Protein AF-A0A1J4WIP0-F1 (afdb_monomer_lite)

Structure (mmCIF, N/CA/C/O backbone):
data_AF-A0A1J4WIP0-F1
#
_entry.id   AF-A0A1J4WIP0-F1
#
loop_
_atom_site.group_PDB
_atom_site.id
_atom_site.type_symbol
_atom_site.label_atom_id
_atom_site.label_alt_id
_atom_site.label_comp_id
_atom_site.label_asym_id
_atom_site.label_entity_id
_atom_site.label_seq_id
_atom_site.pdbx_PDB_ins_code
_atom_site.Cartn_x
_atom_site.Cartn_y
_atom_site.Cartn_z
_atom_site.occupancy
_atom_site.B_iso_or_equiv
_atom_site.auth_seq_id
_atom_site.auth_comp_id
_atom_site.auth_asym_id
_atom_site.auth_atom_id
_atom_site.pdbx_PDB_model_num
ATOM 1 N N . MET A 1 1 ? -16.207 -2.364 11.731 1.00 58.69 1 MET A N 1
ATOM 2 C CA . MET A 1 1 ? -15.281 -1.411 11.075 1.00 58.69 1 MET A CA 1
ATOM 3 C C . MET A 1 1 ? -16.029 -0.727 9.943 1.00 58.69 1 MET A C 1
ATOM 5 O O . MET A 1 1 ? -16.716 -1.434 9.214 1.00 58.69 1 MET A O 1
ATOM 9 N N . LYS A 1 2 ? -15.951 0.603 9.829 1.00 64.94 2 LYS A N 1
ATOM 10 C CA . LYS A 1 2 ? -16.582 1.346 8.731 1.00 64.94 2 LYS A CA 1
ATOM 11 C C . LYS A 1 2 ? -15.563 1.467 7.596 1.00 64.94 2 LYS A C 1
ATOM 13 O O . LYS A 1 2 ? -14.465 1.967 7.829 1.00 64.94 2 LYS A O 1
ATOM 18 N N . LEU A 1 3 ? -15.887 0.913 6.430 1.00 81.19 3 LEU A N 1
ATOM 19 C CA . LEU A 1 3 ? -15.119 1.155 5.212 1.00 81.19 3 LEU A CA 1
ATOM 20 C C . LEU A 1 3 ? -15.202 2.647 4.890 1.00 81.19 3 LEU A C 1
ATOM 22 O O . LEU A 1 3 ? -16.245 3.263 5.122 1.00 81.19 3 LEU A O 1
ATOM 26 N N . ARG A 1 4 ? -14.107 3.227 4.405 1.00 87.44 4 ARG A N 1
ATOM 27 C CA . ARG A 1 4 ? -14.119 4.618 3.957 1.00 87.44 4 ARG A CA 1
ATOM 28 C C . ARG A 1 4 ? -14.642 4.697 2.528 1.00 87.44 4 ARG A C 1
ATOM 30 O O . ARG A 1 4 ? -14.365 3.798 1.730 1.00 87.44 4 ARG A O 1
ATOM 37 N N . ASP A 1 5 ? -15.368 5.766 2.223 1.00 91.50 5 ASP A N 1
ATOM 38 C CA . ASP A 1 5 ? -15.831 6.030 0.865 1.00 91.50 5 ASP A CA 1
ATOM 39 C C . ASP A 1 5 ? -14.634 6.157 -0.090 1.00 91.50 5 ASP A C 1
ATOM 41 O O . ASP A 1 5 ? -13.620 6.780 0.234 1.00 91.50 5 ASP A O 1
ATOM 45 N N . LEU A 1 6 ? -14.719 5.515 -1.256 1.00 92.00 6 LEU A N 1
ATOM 46 C CA . LEU A 1 6 ? -13.588 5.457 -2.181 1.00 92.00 6 LEU A CA 1
ATOM 47 C C . LEU A 1 6 ? -13.291 6.832 -2.795 1.00 92.00 6 LEU A C 1
ATOM 49 O O . LEU A 1 6 ? -12.121 7.174 -2.968 1.00 92.00 6 LEU A O 1
ATOM 53 N N . GLU A 1 7 ? -14.320 7.619 -3.103 1.00 93.12 7 GLU A N 1
ATOM 54 C CA . GLU A 1 7 ? -14.163 8.933 -3.733 1.00 93.12 7 GLU A CA 1
ATOM 55 C C . GLU A 1 7 ? -13.684 9.992 -2.733 1.00 93.12 7 GLU A C 1
ATOM 57 O O . GLU A 1 7 ? -12.889 10.866 -3.081 1.00 93.12 7 GLU A O 1
ATOM 62 N N . GLU A 1 8 ? -14.105 9.905 -1.471 1.00 93.00 8 GLU A N 1
ATOM 63 C CA . GLU A 1 8 ? -13.511 10.657 -0.361 1.00 93.00 8 GLU A CA 1
ATOM 64 C C . GLU A 1 8 ? -12.013 10.344 -0.232 1.00 93.00 8 GLU A C 1
ATOM 66 O O . GLU A 1 8 ? -11.181 11.247 -0.291 1.00 93.00 8 GLU A O 1
ATOM 71 N N . VAL A 1 9 ? -11.639 9.061 -0.155 1.00 94.06 9 VAL A N 1
ATOM 72 C CA . VAL A 1 9 ? -10.232 8.656 0.006 1.00 94.06 9 VAL A CA 1
ATOM 73 C C . VAL A 1 9 ? -9.372 9.063 -1.190 1.00 94.06 9 VAL A C 1
ATOM 75 O O . VAL A 1 9 ? -8.225 9.466 -1.002 1.00 94.06 9 VAL A O 1
ATOM 78 N N . LYS A 1 10 ? -9.890 8.969 -2.421 1.00 94.75 10 LYS A N 1
ATOM 79 C CA . LYS A 1 10 ? -9.179 9.447 -3.617 1.00 94.75 10 LYS A CA 1
ATOM 80 C C . LYS A 1 10 ? -8.861 10.936 -3.510 1.00 94.75 10 LYS A C 1
ATOM 82 O O . LYS A 1 10 ? -7.708 11.307 -3.714 1.00 94.75 10 LYS A O 1
ATOM 87 N N . ARG A 1 11 ? -9.850 11.761 -3.146 1.00 94.19 11 ARG A N 1
ATOM 88 C CA . ARG A 1 11 ? -9.671 13.211 -2.961 1.00 94.19 11 ARG A CA 1
ATOM 89 C C . ARG A 1 11 ? -8.622 13.515 -1.898 1.00 94.19 11 ARG A C 1
ATOM 91 O O . ARG A 1 11 ? -7.679 14.244 -2.178 1.00 94.19 11 ARG A O 1
ATOM 98 N N . GLU A 1 12 ? -8.704 12.864 -0.741 1.00 92.81 12 GLU A N 1
ATOM 99 C CA . GLU A 1 12 ? -7.698 13.035 0.311 1.00 92.81 12 GLU A CA 1
ATOM 100 C C . GLU A 1 12 ? -6.288 12.684 -0.158 1.00 92.81 12 GLU A C 1
ATOM 102 O O . GLU A 1 12 ? -5.337 13.403 0.132 1.00 92.81 12 GLU A O 1
ATOM 107 N N . VAL A 1 13 ? -6.126 11.568 -0.876 1.00 92.19 13 VAL A N 1
ATOM 108 C CA . VAL A 1 13 ? -4.806 11.141 -1.356 1.00 92.19 13 VAL A CA 1
ATOM 109 C C . VAL A 1 13 ? -4.238 12.114 -2.389 1.00 92.19 13 VAL A C 1
ATOM 111 O O . VAL A 1 13 ? -3.031 12.357 -2.381 1.00 92.19 13 VAL A O 1
ATOM 114 N N . GLU A 1 14 ? -5.080 12.704 -3.237 1.00 91.81 14 GLU A N 1
ATOM 115 C CA . GLU A 1 14 ? -4.672 13.756 -4.178 1.00 91.81 14 GLU A CA 1
ATOM 116 C C . GLU A 1 14 ? -4.224 15.048 -3.484 1.00 91.81 14 GLU A C 1
ATOM 118 O O . GLU A 1 14 ? -3.462 15.831 -4.062 1.00 91.81 14 GLU A O 1
ATOM 123 N N . GLU A 1 15 ? -4.649 15.275 -2.244 1.00 92.81 15 GLU A N 1
ATOM 124 C CA . GLU A 1 15 ? -4.291 16.445 -1.441 1.00 92.81 15 GLU A CA 1
ATOM 125 C C . GLU A 1 15 ? -3.038 16.230 -0.585 1.00 92.81 15 GLU A C 1
ATOM 127 O O . GLU A 1 15 ? -2.382 17.207 -0.230 1.00 92.81 15 GLU A O 1
ATOM 132 N N . ILE A 1 16 ? -2.628 14.980 -0.329 1.00 89.31 16 ILE A N 1
ATOM 133 C CA . ILE A 1 16 ? -1.398 14.680 0.422 1.00 89.31 16 ILE A CA 1
ATOM 134 C C . ILE A 1 16 ? -0.191 15.335 -0.257 1.00 89.31 16 ILE A C 1
ATOM 136 O O . ILE A 1 16 ? 0.044 15.184 -1.464 1.00 89.31 16 ILE A O 1
ATOM 140 N N . ARG A 1 17 ? 0.606 16.034 0.549 1.00 86.31 17 ARG A N 1
ATOM 141 C CA . ARG A 1 17 ? 1.912 16.574 0.179 1.00 86.31 17 ARG A CA 1
ATOM 142 C C . ARG A 1 17 ? 2.952 16.082 1.179 1.00 86.31 17 ARG A C 1
ATOM 144 O O . ARG A 1 17 ? 2.656 16.011 2.370 1.00 86.31 17 ARG A O 1
ATOM 151 N N . ASP A 1 18 ? 4.135 15.716 0.698 1.00 81.94 18 ASP A N 1
ATOM 152 C CA . ASP A 1 18 ? 5.290 15.485 1.568 1.00 81.94 18 ASP A CA 1
ATOM 153 C C . ASP A 1 18 ? 5.882 16.816 2.073 1.00 81.94 18 ASP A C 1
ATOM 155 O O . ASP A 1 18 ? 5.428 17.900 1.701 1.00 81.94 18 ASP A O 1
ATOM 159 N N . GLU A 1 19 ? 6.915 16.743 2.914 1.00 78.69 19 GLU A N 1
ATOM 160 C CA . GLU A 1 19 ? 7.608 17.921 3.467 1.00 78.69 19 GLU A CA 1
ATOM 161 C C . GLU A 1 19 ? 8.225 18.827 2.384 1.00 78.69 19 GLU A C 1
ATOM 163 O O . GLU A 1 19 ? 8.489 20.000 2.627 1.00 78.69 19 GLU A O 1
ATOM 168 N N . SER A 1 20 ? 8.442 18.298 1.175 1.00 79.12 20 SER A N 1
ATOM 169 C CA . SER A 1 20 ? 8.934 19.037 0.006 1.00 79.12 20 SER A CA 1
ATOM 170 C C . SER A 1 20 ? 7.804 19.546 -0.901 1.00 79.12 20 SER A C 1
ATOM 172 O O . SER A 1 20 ? 8.072 20.023 -2.005 1.00 79.12 20 SER A O 1
ATOM 174 N N . GLY A 1 21 ? 6.540 19.418 -0.486 1.00 83.50 21 GLY A N 1
ATOM 175 C CA . GLY A 1 21 ? 5.374 19.827 -1.266 1.00 83.50 21 GLY A CA 1
ATOM 176 C C . GLY A 1 21 ? 5.032 18.895 -2.435 1.00 83.50 21 GLY A C 1
ATOM 177 O O . GLY A 1 21 ? 4.219 19.260 -3.287 1.00 83.50 21 GLY A O 1
ATOM 178 N N . LYS A 1 22 ? 5.623 17.698 -2.525 1.00 85.81 22 LYS A N 1
ATOM 179 C CA . LYS A 1 22 ? 5.347 16.748 -3.614 1.00 85.81 22 LYS A CA 1
ATOM 180 C C . LYS A 1 22 ? 4.135 15.886 -3.302 1.00 85.81 22 LYS A C 1
ATOM 182 O O . LYS A 1 22 ? 3.910 15.480 -2.166 1.00 85.81 22 LYS A O 1
ATOM 187 N N . ARG A 1 23 ? 3.353 15.591 -4.341 1.00 91.69 23 ARG A N 1
ATOM 188 C CA . ARG A 1 23 ? 2.202 14.683 -4.253 1.00 91.69 23 ARG A CA 1
ATOM 189 C C . ARG A 1 23 ? 2.659 13.230 -4.143 1.00 91.69 23 ARG A C 1
ATOM 191 O O . ARG A 1 23 ? 3.780 12.895 -4.519 1.00 91.69 23 ARG A O 1
ATOM 198 N N . VAL A 1 24 ? 1.750 12.358 -3.710 1.00 91.12 24 VAL A N 1
ATOM 199 C CA . VAL A 1 24 ? 1.947 10.904 -3.780 1.00 91.12 24 VAL A CA 1
ATOM 200 C C . VAL A 1 24 ? 2.229 10.485 -5.225 1.00 91.12 24 VAL A C 1
ATOM 202 O O . VAL A 1 24 ? 1.456 10.797 -6.130 1.00 91.12 24 VAL A O 1
ATOM 205 N N . ASP A 1 25 ? 3.320 9.745 -5.433 1.00 92.75 25 ASP A N 1
ATOM 206 C CA . ASP A 1 25 ? 3.739 9.284 -6.757 1.00 92.75 25 ASP A CA 1
ATOM 207 C C . ASP A 1 25 ? 2.645 8.469 -7.473 1.00 92.75 25 ASP A C 1
ATOM 209 O O . ASP A 1 25 ? 2.115 7.500 -6.924 1.00 92.75 25 ASP A O 1
ATOM 213 N N . GLU A 1 26 ? 2.395 8.752 -8.754 1.00 93.25 26 GLU A N 1
ATOM 214 C CA . GLU A 1 26 ? 1.327 8.104 -9.539 1.00 93.25 26 GLU A CA 1
ATOM 215 C C . GLU A 1 26 ? 1.366 6.569 -9.511 1.00 93.25 26 GLU A C 1
ATOM 217 O O . GLU A 1 26 ? 0.332 5.906 -9.467 1.00 93.25 26 GLU A O 1
ATOM 222 N N . LYS A 1 27 ? 2.561 5.969 -9.497 1.00 94.06 27 LYS A N 1
ATOM 223 C CA . LYS A 1 27 ? 2.711 4.506 -9.542 1.00 94.06 27 LYS A CA 1
ATOM 224 C C . LYS A 1 27 ? 2.505 3.811 -8.195 1.00 94.06 27 LYS A C 1
ATOM 226 O O . LYS A 1 27 ? 2.310 2.600 -8.181 1.00 94.06 27 LYS A O 1
ATOM 231 N N . ILE A 1 28 ? 2.564 4.539 -7.076 1.00 94.44 28 ILE A N 1
ATOM 232 C CA . ILE A 1 28 ? 2.252 4.003 -5.737 1.00 94.44 28 ILE A CA 1
ATOM 233 C C . ILE A 1 28 ? 0.866 4.447 -5.259 1.00 94.44 28 ILE A C 1
ATOM 235 O O . ILE A 1 28 ? 0.279 3.802 -4.392 1.00 94.44 28 ILE A O 1
ATOM 239 N N . LYS A 1 29 ? 0.313 5.507 -5.858 1.00 96.19 29 LYS A N 1
ATOM 240 C CA . LYS A 1 29 ? -0.962 6.119 -5.483 1.00 96.19 29 LYS A CA 1
ATOM 241 C C . LYS A 1 29 ? -2.132 5.126 -5.390 1.00 96.19 29 LYS A C 1
ATOM 243 O O . LYS A 1 29 ? -2.803 5.145 -4.358 1.00 96.19 29 LYS A O 1
ATOM 248 N N . PRO A 1 30 ? -2.358 4.191 -6.342 1.00 96.94 30 PRO A N 1
ATOM 249 C CA . PRO A 1 30 ? -3.441 3.212 -6.210 1.00 96.94 30 PRO A CA 1
ATOM 250 C C . PRO A 1 30 ? -3.314 2.337 -4.961 1.00 96.94 30 PRO A C 1
ATOM 252 O O . PRO A 1 30 ? -4.322 1.995 -4.343 1.00 96.94 30 PRO A O 1
ATOM 255 N N . LEU A 1 31 ? -2.082 1.989 -4.571 1.00 96.69 31 LEU A N 1
ATOM 256 C CA . LEU A 1 31 ? -1.818 1.216 -3.360 1.00 96.69 31 LEU A CA 1
ATOM 257 C C . LEU A 1 31 ? -2.134 2.034 -2.109 1.00 96.69 31 LEU A C 1
ATOM 259 O O . LEU A 1 31 ? -2.782 1.523 -1.199 1.00 96.69 31 LEU A O 1
ATOM 263 N N . VAL A 1 32 ? -1.730 3.305 -2.079 1.00 96.50 32 VAL A N 1
ATOM 264 C CA . VAL A 1 32 ? -2.034 4.219 -0.969 1.00 96.50 32 VAL A CA 1
ATOM 265 C C . VAL A 1 32 ? -3.547 4.400 -0.802 1.00 96.50 32 VAL A C 1
ATOM 267 O O . VAL A 1 32 ? -4.048 4.233 0.308 1.00 96.50 32 VAL A O 1
ATOM 270 N N . ILE A 1 33 ? -4.281 4.652 -1.894 1.00 96.69 33 ILE A N 1
ATOM 271 C CA . ILE A 1 33 ? -5.753 4.753 -1.896 1.00 96.69 33 ILE A CA 1
ATOM 272 C C . ILE A 1 33 ? -6.373 3.464 -1.356 1.00 96.69 33 ILE A C 1
ATOM 274 O O . ILE A 1 33 ? -7.183 3.503 -0.431 1.00 96.69 33 ILE A O 1
ATOM 278 N N . GLY A 1 34 ? -5.956 2.313 -1.893 1.00 95.94 34 GLY A N 1
ATOM 279 C CA . GLY A 1 34 ? -6.451 1.008 -1.469 1.00 95.94 34 GLY A CA 1
ATOM 280 C C . GLY A 1 34 ? -6.260 0.777 0.030 1.00 95.94 34 GLY A C 1
ATOM 281 O O . GLY A 1 34 ? -7.215 0.456 0.730 1.00 95.94 34 GLY A O 1
ATOM 282 N N . LEU A 1 35 ? -5.055 1.006 0.556 1.00 95.19 35 LEU A N 1
ATOM 283 C CA . LEU A 1 35 ? -4.765 0.857 1.987 1.00 95.19 35 LEU A CA 1
ATOM 284 C C . LEU A 1 35 ? -5.601 1.826 2.841 1.00 95.19 35 LEU A C 1
ATOM 286 O O . LEU A 1 35 ? -6.220 1.406 3.824 1.00 95.19 35 LEU A O 1
ATOM 290 N N . ARG A 1 36 ? -5.674 3.104 2.453 1.00 94.38 36 ARG A N 1
ATOM 291 C CA . ARG A 1 36 ? -6.444 4.117 3.189 1.00 94.38 36 ARG A CA 1
ATOM 292 C C . ARG A 1 36 ? -7.940 3.829 3.197 1.00 94.38 36 ARG A C 1
ATOM 294 O O . ARG A 1 36 ? -8.564 4.050 4.233 1.00 94.38 36 ARG A O 1
ATOM 301 N N . ARG A 1 37 ? -8.505 3.255 2.128 1.00 94.12 37 ARG A N 1
ATOM 302 C CA . ARG A 1 37 ? -9.911 2.805 2.087 1.00 94.12 37 ARG A CA 1
ATOM 303 C C . ARG A 1 37 ? -10.238 1.831 3.220 1.00 94.12 37 ARG A C 1
ATOM 305 O O . ARG A 1 37 ? -11.295 1.913 3.844 1.00 94.12 37 ARG A O 1
ATOM 312 N N . TRP A 1 38 ? -9.282 0.967 3.553 1.00 92.31 38 TRP A N 1
ATOM 313 C CA . TRP A 1 38 ? -9.368 0.013 4.662 1.00 92.31 38 TRP A CA 1
ATOM 314 C C . TRP A 1 38 ? -8.972 0.612 6.027 1.00 92.31 38 TRP A C 1
ATOM 316 O O . TRP A 1 38 ? -8.775 -0.117 7.008 1.00 92.31 38 TRP A O 1
ATOM 326 N N . GLY A 1 39 ? -8.862 1.940 6.119 1.00 91.31 39 GLY A N 1
ATOM 327 C CA . GLY A 1 39 ? -8.521 2.668 7.338 1.00 91.31 39 GLY A CA 1
ATOM 328 C C . GLY A 1 39 ? -7.102 2.384 7.828 1.00 91.31 39 GLY A C 1
ATOM 329 O O . GLY A 1 39 ? -6.887 2.324 9.036 1.00 91.31 39 GLY A O 1
ATOM 330 N N . ILE A 1 40 ? -6.169 2.108 6.914 1.00 92.31 40 ILE A N 1
ATOM 331 C CA . ILE A 1 40 ? -4.745 1.949 7.227 1.00 92.31 40 ILE A CA 1
ATOM 332 C C . ILE A 1 40 ? -4.081 3.308 7.076 1.00 92.31 40 ILE A C 1
ATOM 334 O O . ILE A 1 40 ? -4.185 3.931 6.017 1.00 92.31 40 ILE A O 1
ATOM 338 N N . ASN A 1 41 ? -3.387 3.757 8.121 1.00 88.25 41 ASN A N 1
ATOM 339 C CA . ASN A 1 41 ? -2.633 5.000 8.029 1.00 88.25 41 ASN A CA 1
ATOM 340 C C . ASN A 1 41 ? -1.343 4.775 7.231 1.00 88.25 41 ASN A C 1
ATOM 342 O O . ASN A 1 41 ? -0.567 3.874 7.558 1.00 88.25 41 ASN A O 1
ATOM 346 N N . THR A 1 42 ? -1.120 5.600 6.209 1.00 90.44 42 THR A N 1
ATOM 347 C CA . THR A 1 42 ? 0.086 5.580 5.372 1.00 90.44 42 THR A CA 1
ATOM 348 C C . THR A 1 42 ? 0.909 6.833 5.665 1.00 90.44 42 THR A C 1
ATOM 350 O O . THR A 1 42 ? 0.527 7.924 5.236 1.00 90.44 42 THR A O 1
ATOM 353 N N . GLU A 1 43 ? 1.996 6.678 6.419 1.00 86.88 43 GLU A N 1
ATOM 354 C CA . GLU A 1 43 ? 2.829 7.795 6.903 1.00 86.88 43 GLU A CA 1
ATOM 355 C C . GLU A 1 43 ? 3.797 8.285 5.822 1.00 86.88 43 GLU A C 1
ATOM 357 O O . GLU A 1 43 ? 4.016 9.480 5.667 1.00 86.88 43 GLU A O 1
ATOM 362 N N . PHE A 1 44 ? 4.321 7.358 5.024 1.00 89.19 44 PHE A N 1
ATOM 363 C CA . PHE A 1 44 ? 5.224 7.647 3.918 1.00 89.19 44 PHE A CA 1
ATOM 364 C C . PHE A 1 44 ? 4.976 6.669 2.770 1.00 89.19 44 PHE A C 1
ATOM 366 O O . PHE A 1 44 ? 4.612 5.512 2.990 1.00 89.19 44 PHE A O 1
ATOM 373 N N . SER A 1 45 ? 5.203 7.100 1.533 1.00 92.19 45 SER A N 1
ATOM 374 C CA . SER A 1 45 ? 5.148 6.224 0.363 1.00 92.19 45 SER A CA 1
ATOM 375 C C . SER A 1 45 ? 6.179 6.637 -0.677 1.00 92.19 45 SER A C 1
ATOM 377 O O . SER A 1 45 ? 6.421 7.823 -0.858 1.00 92.19 45 SER A O 1
ATOM 379 N N . CYS A 1 46 ? 6.740 5.667 -1.393 1.00 92.31 46 CYS A N 1
ATOM 380 C CA . CYS A 1 46 ? 7.671 5.893 -2.495 1.00 92.31 46 CYS A CA 1
ATOM 381 C C . CYS A 1 46 ? 7.358 4.911 -3.625 1.00 92.31 46 CYS A C 1
ATOM 383 O O . CYS A 1 46 ? 7.141 3.724 -3.368 1.00 92.31 46 CYS A O 1
ATOM 385 N N . GLN A 1 47 ? 7.364 5.370 -4.878 1.00 92.81 47 GLN A N 1
ATOM 386 C CA . GLN A 1 47 ? 7.220 4.489 -6.049 1.00 92.81 47 GLN A CA 1
ATOM 387 C C . GLN A 1 47 ? 8.489 3.704 -6.418 1.00 92.81 47 GLN A C 1
ATOM 389 O O . GLN A 1 47 ? 8.458 2.858 -7.318 1.00 92.81 47 GLN A O 1
ATOM 394 N N . GLY A 1 48 ? 9.611 4.002 -5.769 1.00 90.38 48 GLY A N 1
ATOM 395 C CA . GLY A 1 48 ? 10.930 3.504 -6.132 1.00 90.38 48 GLY A CA 1
ATOM 396 C C . GLY A 1 48 ? 11.537 4.229 -7.337 1.00 90.38 48 GLY A C 1
ATOM 397 O O . GLY A 1 48 ? 10.849 4.561 -8.305 1.00 90.38 48 GLY A O 1
ATOM 398 N N . HIS A 1 49 ? 12.852 4.433 -7.301 1.00 88.88 49 HIS A N 1
ATOM 399 C CA . HIS A 1 49 ? 13.595 5.156 -8.330 1.00 88.88 49 HIS A CA 1
ATOM 400 C C . HIS A 1 49 ? 14.841 4.389 -8.768 1.00 88.88 49 HIS A C 1
ATOM 402 O O . HIS A 1 49 ? 15.391 3.545 -8.056 1.00 88.88 49 HIS A O 1
ATOM 408 N N . ARG A 1 50 ? 15.286 4.696 -9.983 1.00 83.88 50 ARG A N 1
ATOM 409 C CA . ARG A 1 50 ? 16.526 4.190 -10.563 1.00 83.88 50 ARG A CA 1
ATOM 410 C C . ARG A 1 50 ? 17.550 5.310 -10.632 1.00 83.88 50 ARG A C 1
ATOM 412 O O . ARG A 1 50 ? 17.178 6.429 -10.970 1.00 83.88 50 ARG A O 1
ATOM 419 N N . ARG A 1 51 ? 18.819 4.988 -10.379 1.00 78.62 51 ARG A N 1
ATOM 420 C CA . ARG A 1 51 ? 19.943 5.871 -10.730 1.00 78.62 51 ARG A CA 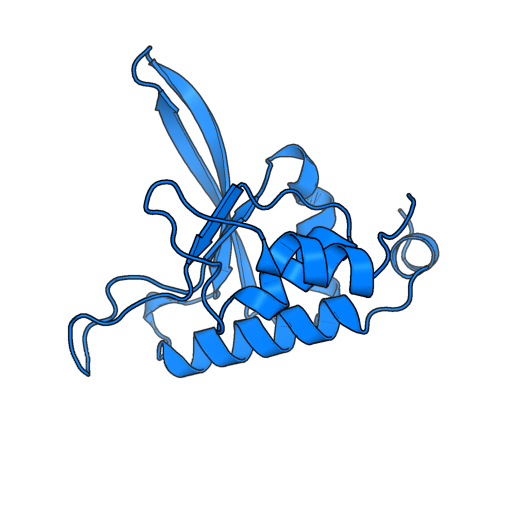1
ATOM 421 C C . ARG A 1 51 ? 20.287 5.750 -12.209 1.00 78.62 51 ARG A C 1
ATOM 423 O O . ARG A 1 51 ? 20.613 6.735 -12.856 1.00 78.62 51 ARG A O 1
ATOM 430 N N . SER A 1 52 ? 20.198 4.532 -12.742 1.00 73.94 52 SER A N 1
ATOM 431 C CA . SER A 1 52 ? 20.536 4.193 -14.126 1.00 73.94 52 SER A CA 1
ATOM 432 C C . SER A 1 52 ? 19.621 3.079 -14.654 1.00 73.94 52 SER A C 1
ATOM 434 O O . SER A 1 52 ? 18.748 2.575 -13.943 1.00 73.94 52 SER A O 1
ATOM 436 N N . LYS A 1 53 ? 19.790 2.656 -15.916 1.00 67.81 53 LYS A N 1
ATOM 437 C CA . LYS A 1 53 ? 18.980 1.564 -16.497 1.00 67.81 53 LYS A CA 1
ATOM 438 C C . LYS A 1 53 ? 19.056 0.262 -15.677 1.00 67.81 53 LYS A C 1
ATOM 440 O O . LYS A 1 53 ? 18.051 -0.450 -15.611 1.00 67.81 53 LYS A O 1
ATOM 445 N N . SER A 1 54 ? 20.204 -0.022 -15.061 1.00 67.12 54 SER A N 1
ATOM 446 C CA . SER A 1 54 ? 20.490 -1.240 -14.288 1.00 67.12 54 SER A CA 1
ATOM 447 C C . SER A 1 54 ? 20.442 -1.042 -12.769 1.00 67.12 54 SER A C 1
ATOM 449 O O . SER A 1 54 ? 20.210 -2.010 -12.050 1.00 67.12 54 SER A O 1
ATOM 451 N N . GLU A 1 55 ? 20.600 0.185 -12.267 1.00 73.75 55 GLU A N 1
ATOM 452 C CA . GLU A 1 55 ? 20.713 0.458 -10.830 1.00 73.75 55 GLU A CA 1
ATOM 453 C C . GLU A 1 55 ? 19.394 0.970 -10.235 1.00 73.75 55 GLU A C 1
ATOM 455 O O . GLU A 1 55 ? 18.939 2.081 -10.528 1.00 73.75 55 GLU A O 1
ATOM 460 N N . VAL A 1 56 ? 18.775 0.153 -9.379 1.00 75.62 56 VAL A N 1
ATOM 461 C CA . VAL A 1 56 ? 17.596 0.524 -8.584 1.00 75.62 56 VAL A CA 1
ATOM 462 C C . VAL A 1 56 ? 18.065 1.058 -7.230 1.00 75.62 56 VAL A C 1
ATOM 464 O O . VAL A 1 56 ? 18.654 0.312 -6.456 1.00 75.62 56 VAL A O 1
ATOM 467 N N . LEU A 1 57 ? 17.782 2.332 -6.948 1.00 75.50 57 LEU A N 1
ATOM 468 C CA . LEU A 1 57 ? 18.123 2.986 -5.677 1.00 75.50 57 LEU A CA 1
ATOM 469 C C . LEU A 1 57 ? 17.090 2.692 -4.597 1.00 75.50 57 LEU A C 1
ATOM 471 O O . LEU A 1 57 ? 17.418 2.502 -3.430 1.00 75.50 57 LEU A O 1
ATOM 475 N N . SER A 1 58 ? 15.821 2.667 -4.996 1.00 84.38 58 SER A N 1
ATOM 476 C CA . SER A 1 58 ? 14.712 2.416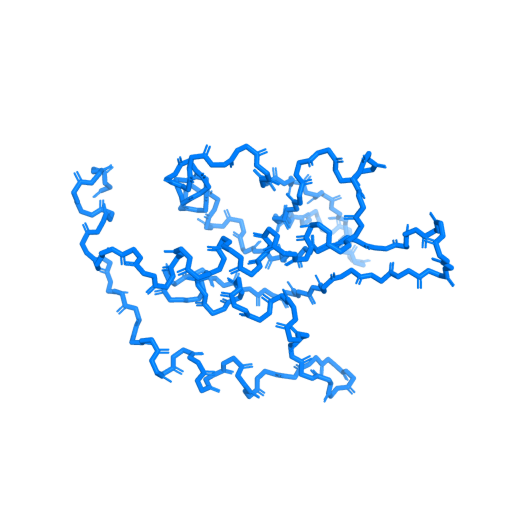 -4.091 1.00 84.38 58 SER A CA 1
ATOM 477 C C . SER A 1 58 ? 13.614 1.621 -4.779 1.00 84.38 58 SER A C 1
ATOM 479 O O . SER A 1 58 ? 13.469 1.604 -6.004 1.00 84.38 58 SER A O 1
ATOM 481 N N . PHE A 1 59 ? 12.833 0.929 -3.964 1.00 90.94 59 PHE A N 1
ATOM 482 C CA . PHE A 1 59 ? 11.748 0.065 -4.404 1.00 90.94 59 PHE A CA 1
ATOM 483 C C . PHE A 1 59 ? 10.414 0.682 -3.986 1.00 90.94 59 PHE A C 1
ATOM 485 O O . PHE A 1 59 ? 10.401 1.458 -3.030 1.00 90.94 59 PHE A O 1
ATOM 492 N N . PRO A 1 60 ? 9.300 0.315 -4.643 1.00 94.12 60 PRO A N 1
ATOM 493 C CA . PRO A 1 60 ? 7.976 0.672 -4.169 1.00 94.12 60 PRO A CA 1
ATOM 494 C C . PRO A 1 60 ? 7.832 0.314 -2.691 1.00 94.12 60 PRO A C 1
ATOM 496 O O . PRO A 1 60 ? 8.148 -0.809 -2.294 1.00 94.12 60 PRO A O 1
ATOM 499 N N . SER A 1 61 ? 7.398 1.254 -1.864 1.00 94.56 61 SER A N 1
ATOM 500 C CA . SER A 1 61 ? 7.213 0.999 -0.440 1.00 94.56 61 SER A CA 1
ATOM 501 C C . SER A 1 61 ? 6.200 1.942 0.173 1.00 94.56 61 SER A C 1
ATOM 503 O O . SER A 1 61 ? 6.137 3.105 -0.216 1.00 94.56 61 SER A O 1
ATOM 505 N N . VAL A 1 62 ? 5.462 1.450 1.165 1.00 94.81 62 VAL A N 1
ATOM 506 C CA . VAL A 1 62 ? 4.546 2.257 1.976 1.00 94.81 62 VAL A CA 1
ATOM 507 C C . VAL A 1 62 ? 4.834 1.988 3.445 1.00 94.81 62 VAL A C 1
ATOM 509 O O . VAL A 1 62 ? 4.877 0.834 3.876 1.00 94.81 62 VAL A O 1
ATOM 512 N N . GLU A 1 63 ? 5.059 3.048 4.203 1.00 93.88 63 GLU A N 1
ATOM 513 C CA . GLU A 1 63 ? 5.177 2.999 5.650 1.00 93.88 63 GLU A CA 1
ATOM 514 C C . GLU A 1 63 ? 3.786 3.029 6.274 1.00 93.88 63 GLU A C 1
ATOM 516 O O . GLU A 1 63 ? 2.955 3.875 5.939 1.00 93.88 63 GLU A O 1
ATOM 521 N N . ILE A 1 64 ? 3.529 2.065 7.149 1.00 92.81 64 ILE A N 1
ATOM 522 C CA . ILE A 1 64 ? 2.240 1.871 7.797 1.00 92.81 64 ILE A CA 1
ATOM 523 C C . ILE A 1 64 ? 2.410 1.867 9.311 1.00 92.81 64 ILE A C 1
ATOM 525 O O . ILE A 1 64 ? 3.442 1.458 9.854 1.00 92.81 64 ILE A O 1
ATOM 529 N N . SER A 1 65 ? 1.340 2.239 10.002 1.00 89.44 65 SER A N 1
ATOM 530 C CA . SER A 1 65 ? 1.326 2.210 11.458 1.00 89.44 65 SER A CA 1
ATOM 531 C C . SER A 1 65 ? 1.433 0.770 12.000 1.00 89.44 65 SER A C 1
ATOM 533 O O . SER A 1 65 ? 0.740 -0.128 11.504 1.00 89.44 65 SER A O 1
ATOM 535 N N . PRO A 1 66 ? 2.223 0.516 13.065 1.00 89.31 66 PRO A N 1
ATOM 536 C CA . PRO A 1 66 ? 2.329 -0.800 13.702 1.00 89.31 66 PRO A CA 1
ATOM 537 C C . PRO A 1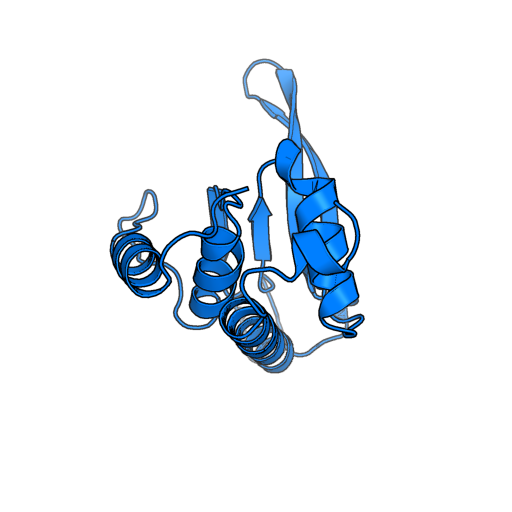 66 ? 0.990 -1.441 14.095 1.00 89.31 66 PRO A C 1
ATOM 539 O O . PRO A 1 66 ? 0.851 -2.666 14.027 1.00 89.31 66 PRO A O 1
ATOM 542 N N . LYS A 1 67 ? -0.013 -0.626 14.453 1.00 90.56 67 LYS A N 1
ATOM 543 C CA . LYS A 1 67 ? -1.365 -1.085 14.822 1.00 90.56 67 LYS A CA 1
ATOM 544 C C . LYS A 1 67 ? -2.097 -1.796 13.678 1.00 90.56 67 LYS A C 1
ATOM 546 O O . LYS A 1 67 ? -2.911 -2.682 13.923 1.00 90.56 67 LYS A O 1
ATOM 551 N N . ASP A 1 68 ? -1.770 -1.462 12.430 1.00 91.50 68 ASP A N 1
ATOM 552 C CA . ASP A 1 68 ? -2.426 -2.005 11.240 1.00 91.50 68 ASP A CA 1
ATOM 553 C C . ASP A 1 68 ? -1.798 -3.328 10.756 1.00 91.50 68 ASP A C 1
ATOM 555 O O . ASP A 1 68 ? -2.263 -3.912 9.775 1.00 91.50 68 ASP A O 1
ATOM 559 N N . TYR A 1 69 ? -0.791 -3.867 11.463 1.00 90.62 69 TYR A N 1
ATOM 560 C CA . TYR A 1 69 ? -0.063 -5.088 11.079 1.00 90.62 69 TYR A CA 1
ATOM 561 C C . TYR A 1 69 ? -0.976 -6.257 10.684 1.00 90.62 69 TYR A C 1
ATOM 563 O O . TYR A 1 69 ? -0.849 -6.821 9.594 1.00 90.62 69 TYR A O 1
ATOM 571 N N . LYS A 1 70 ? -1.899 -6.640 11.581 1.00 90.88 70 LYS A N 1
ATOM 572 C CA . LYS A 1 70 ? -2.788 -7.796 11.372 1.00 90.88 70 LYS A CA 1
ATOM 573 C C . LYS A 1 70 ? -3.711 -7.568 10.174 1.00 90.88 70 LYS A C 1
ATOM 575 O O . LYS A 1 70 ? -3.942 -8.494 9.400 1.00 90.88 70 LYS A O 1
ATOM 580 N N . LYS A 1 71 ? -4.199 -6.335 10.013 1.00 90.56 71 LYS A N 1
ATOM 581 C CA . LYS A 1 71 ? -5.089 -5.931 8.923 1.00 90.56 71 LYS A CA 1
ATOM 582 C C . LYS A 1 71 ? -4.374 -6.037 7.576 1.00 90.56 71 LYS A C 1
ATOM 584 O O . LYS A 1 71 ? -4.852 -6.736 6.687 1.00 90.56 71 LYS A O 1
ATOM 589 N N . VAL A 1 72 ? -3.192 -5.434 7.457 1.00 92.50 72 VAL A N 1
ATOM 590 C CA . VAL A 1 72 ? -2.414 -5.460 6.210 1.00 92.50 72 VAL A CA 1
ATOM 591 C C . VAL A 1 72 ? -1.968 -6.876 5.858 1.00 92.50 72 VAL A C 1
ATOM 593 O O . VAL A 1 72 ? -2.063 -7.269 4.700 1.00 92.50 72 VAL A O 1
ATOM 596 N N . LYS A 1 73 ? -1.573 -7.697 6.841 1.00 91.69 73 LYS A N 1
ATOM 597 C CA . LYS A 1 73 ? -1.226 -9.106 6.593 1.00 91.69 73 LYS A CA 1
ATOM 598 C C . LYS A 1 73 ? -2.391 -9.896 5.979 1.00 91.69 73 LYS A C 1
ATOM 600 O O . LYS A 1 73 ? -2.163 -10.679 5.060 1.00 91.69 73 LYS A O 1
ATOM 605 N N . LYS A 1 74 ? -3.626 -9.678 6.449 1.00 90.69 74 LYS A N 1
ATOM 606 C CA . LYS A 1 74 ? -4.826 -10.308 5.869 1.00 90.69 74 LYS A CA 1
ATOM 607 C C . LYS A 1 74 ? -5.076 -9.842 4.434 1.00 90.69 74 LYS A C 1
ATOM 609 O O . LYS A 1 74 ? -5.324 -10.683 3.581 1.00 90.69 74 LYS A O 1
ATOM 614 N N . LEU A 1 75 ? -4.947 -8.545 4.155 1.00 92.69 75 LEU A N 1
ATOM 615 C CA . LEU A 1 75 ? -5.116 -7.998 2.802 1.00 92.69 75 LEU A CA 1
ATOM 616 C C . LEU A 1 75 ? -4.069 -8.529 1.810 1.00 92.69 75 LEU A C 1
ATOM 618 O O . LEU A 1 75 ? -4.415 -8.873 0.685 1.00 92.69 75 LEU A O 1
ATOM 622 N N . ILE A 1 76 ? -2.806 -8.659 2.236 1.00 92.75 76 ILE A N 1
ATOM 623 C CA . ILE A 1 76 ? -1.754 -9.306 1.430 1.00 92.75 76 ILE A CA 1
ATOM 624 C C . ILE A 1 76 ? -2.137 -10.758 1.129 1.00 92.75 76 ILE A C 1
ATOM 626 O O . ILE A 1 76 ? -2.030 -11.199 -0.008 1.00 92.75 76 ILE A O 1
ATOM 630 N N . SER A 1 77 ? -2.604 -11.499 2.140 1.00 90.44 77 SER A N 1
ATOM 631 C CA . SER A 1 77 ? -3.041 -12.886 1.953 1.00 90.44 77 SER A CA 1
ATOM 632 C C . SER A 1 77 ? -4.230 -12.993 0.995 1.00 90.44 77 SER A C 1
ATOM 634 O O . SER A 1 77 ? -4.279 -13.923 0.198 1.00 90.44 77 SER A O 1
ATOM 636 N N . ALA A 1 78 ? -5.169 -12.046 1.064 1.00 89.94 78 ALA A N 1
ATOM 637 C CA . ALA A 1 78 ? -6.358 -11.992 0.218 1.00 89.94 78 ALA A CA 1
ATOM 638 C C . ALA A 1 78 ? -6.024 -11.798 -1.259 1.00 89.94 78 ALA A C 1
ATOM 640 O O . ALA A 1 78 ? -6.691 -12.358 -2.121 1.00 89.94 78 ALA A O 1
ATOM 641 N N . PHE A 1 79 ? -4.983 -11.015 -1.544 1.00 90.94 79 PHE A N 1
ATOM 642 C CA . PHE A 1 79 ? -4.530 -10.768 -2.907 1.00 90.94 79 PHE A CA 1
ATOM 643 C C . PHE A 1 79 ? -4.041 -12.045 -3.603 1.00 90.94 79 PHE A C 1
ATOM 645 O O . PHE A 1 79 ? -3.889 -12.056 -4.820 1.00 90.94 79 PHE A O 1
ATOM 652 N N . GLY A 1 80 ? -3.727 -13.112 -2.856 1.00 78.31 80 GLY A N 1
ATOM 653 C CA . GLY A 1 80 ? -3.182 -14.363 -3.399 1.00 78.31 80 GLY A CA 1
ATOM 654 C C . GLY A 1 80 ? -1.765 -14.228 -3.977 1.00 78.31 80 GLY A C 1
ATOM 655 O O . GLY A 1 80 ? -1.085 -15.222 -4.223 1.00 78.31 80 GLY A O 1
ATOM 656 N N . GLY A 1 81 ? -1.278 -12.998 -4.155 1.00 64.31 81 GLY A N 1
ATOM 657 C CA . GLY A 1 81 ? 0.052 -12.682 -4.635 1.00 64.31 81 GLY A CA 1
ATOM 658 C C . GLY A 1 81 ? 1.086 -12.710 -3.514 1.00 64.31 81 GLY A C 1
ATOM 659 O O . GLY A 1 81 ? 1.101 -11.863 -2.626 1.00 64.31 81 GLY A O 1
ATOM 660 N N . ASN A 1 82 ? 2.065 -13.605 -3.635 1.00 65.31 82 ASN A N 1
ATOM 661 C CA . ASN A 1 82 ? 3.298 -13.603 -2.839 1.00 65.31 82 ASN A CA 1
ATOM 662 C C . ASN A 1 82 ? 4.210 -12.386 -3.121 1.00 65.31 82 ASN A C 1
ATOM 664 O O . ASN A 1 82 ? 5.385 -12.403 -2.761 1.00 65.31 82 ASN A O 1
ATOM 668 N N . SER A 1 83 ? 3.727 -11.348 -3.805 1.00 82.38 83 SER A N 1
ATOM 669 C CA . SER A 1 83 ? 4.529 -10.226 -4.292 1.00 82.38 83 SER A CA 1
ATOM 670 C C . SER A 1 83 ? 4.793 -9.148 -3.249 1.00 82.38 83 SER A C 1
ATOM 672 O O . SER A 1 83 ? 5.697 -8.350 -3.477 1.00 82.38 83 SER A O 1
ATOM 674 N N . TRP A 1 84 ? 4.099 -9.144 -2.107 1.00 92.44 84 TRP A N 1
ATOM 675 C CA . TRP A 1 84 ? 4.234 -8.129 -1.056 1.00 92.44 84 TRP A CA 1
ATOM 676 C C . TRP A 1 84 ? 4.479 -8.743 0.322 1.00 92.44 84 TRP A C 1
ATOM 678 O O . TRP A 1 84 ? 3.939 -9.792 0.661 1.00 92.44 84 TRP A O 1
ATOM 688 N N . ILE A 1 85 ? 5.302 -8.078 1.131 1.00 93.25 85 ILE A N 1
ATOM 689 C CA . ILE A 1 85 ? 5.604 -8.469 2.511 1.00 93.25 85 ILE A CA 1
ATOM 690 C C . ILE A 1 85 ? 5.658 -7.244 3.424 1.00 93.25 85 ILE A C 1
ATOM 692 O O . ILE A 1 85 ? 6.001 -6.143 2.995 1.00 93.25 85 ILE A O 1
ATOM 696 N N . LEU A 1 86 ? 5.380 -7.460 4.709 1.00 92.94 86 LEU A N 1
ATOM 697 C CA . LEU A 1 86 ? 5.631 -6.477 5.759 1.00 92.94 86 LEU A CA 1
ATOM 698 C C . LEU A 1 86 ? 7.001 -6.712 6.382 1.00 92.94 86 LEU A C 1
ATOM 700 O O . LEU A 1 86 ? 7.264 -7.789 6.920 1.00 92.94 86 LEU A O 1
ATOM 704 N N . LYS A 1 87 ? 7.850 -5.686 6.358 1.00 91.88 87 LYS A N 1
ATOM 705 C CA . LYS A 1 87 ? 9.096 -5.648 7.121 1.00 91.88 87 LYS A CA 1
ATOM 706 C C . LYS A 1 87 ? 8.916 -4.787 8.363 1.00 91.88 87 LYS A C 1
ATOM 708 O O . LYS A 1 87 ? 8.379 -3.688 8.284 1.00 91.88 87 LYS A O 1
ATOM 713 N N . LYS A 1 88 ? 9.355 -5.312 9.506 1.00 89.75 88 LYS A N 1
ATOM 714 C CA . LYS A 1 88 ? 9.513 -4.547 10.745 1.00 89.75 88 LYS A CA 1
ATOM 715 C C . LYS A 1 88 ? 10.889 -3.902 10.716 1.00 89.75 88 LYS A C 1
ATOM 717 O O . LYS A 1 88 ? 11.879 -4.621 10.608 1.00 89.75 88 LYS A O 1
ATOM 722 N N . GLU A 1 89 ? 10.937 -2.586 10.817 1.00 86.44 89 GLU A N 1
ATOM 723 C CA . GLU A 1 89 ? 12.174 -1.823 10.943 1.00 86.44 89 GLU A CA 1
ATOM 724 C C . GLU A 1 89 ? 12.201 -1.209 12.347 1.00 86.44 89 GLU A C 1
ATOM 726 O O . GLU A 1 89 ? 11.206 -0.660 12.823 1.00 86.44 89 GLU A O 1
ATOM 731 N N . ARG A 1 90 ? 13.317 -1.400 13.055 1.00 83.88 90 ARG A N 1
ATOM 732 C CA . ARG A 1 90 ? 13.569 -0.801 14.368 1.00 83.88 90 ARG A CA 1
ATOM 733 C C . ARG A 1 90 ? 14.594 0.298 14.181 1.00 83.88 90 ARG A C 1
ATOM 735 O O . ARG A 1 90 ? 15.628 0.053 13.566 1.00 83.88 90 ARG A O 1
ATOM 742 N N . TRP A 1 91 ? 14.315 1.468 14.725 1.00 79.62 91 TRP A N 1
ATOM 743 C CA . TRP A 1 91 ? 15.242 2.590 14.725 1.00 79.62 91 TRP A CA 1
ATOM 744 C C . TRP A 1 91 ? 15.102 3.371 16.028 1.00 79.62 91 TRP A C 1
ATOM 746 O O . TRP A 1 91 ? 14.069 3.293 16.693 1.00 79.62 91 TRP A O 1
ATOM 756 N N . SER A 1 92 ? 16.148 4.095 16.406 1.00 79.19 92 SER A N 1
ATOM 757 C CA . SER A 1 92 ? 16.136 4.956 17.588 1.00 79.19 92 SER A CA 1
ATOM 758 C C . SER A 1 92 ? 15.837 6.386 17.164 1.00 79.19 92 SER A C 1
ATOM 760 O O . SER A 1 92 ? 16.412 6.870 16.187 1.00 79.19 92 SER A O 1
ATOM 762 N N . THR A 1 93 ? 14.949 7.073 17.881 1.00 77.44 93 THR A N 1
ATOM 763 C CA . THR A 1 93 ? 14.769 8.519 17.702 1.00 77.44 93 THR A CA 1
ATOM 764 C C . THR A 1 93 ? 16.059 9.261 18.059 1.00 77.44 93 THR A C 1
ATOM 766 O O . THR A 1 93 ? 16.983 8.688 18.641 1.00 77.44 93 THR A O 1
ATOM 769 N N . LYS A 1 94 ? 16.124 10.563 17.750 1.00 77.75 94 LYS A N 1
ATOM 770 C CA . LYS A 1 94 ? 17.242 11.426 18.176 1.00 77.75 94 LYS A CA 1
ATOM 771 C C . LYS A 1 94 ? 17.454 11.416 19.700 1.00 77.75 94 LYS A C 1
ATOM 773 O O . LYS A 1 94 ? 18.561 11.656 20.157 1.00 77.75 94 LYS A O 1
ATOM 778 N N . GLU A 1 95 ? 16.411 11.089 20.460 1.00 85.31 95 GLU A N 1
ATOM 779 C CA . GLU A 1 95 ? 16.398 10.980 21.926 1.00 85.31 95 GLU A CA 1
ATOM 780 C C . GLU A 1 95 ? 16.702 9.550 22.421 1.00 85.31 95 GLU A C 1
ATOM 782 O O . GLU A 1 95 ? 16.576 9.259 23.605 1.00 85.31 95 GLU A O 1
ATOM 787 N N . GLY A 1 96 ? 17.056 8.621 21.525 1.00 81.31 96 GLY A N 1
ATOM 788 C CA . GLY A 1 96 ? 17.357 7.229 21.872 1.00 81.31 96 GLY A CA 1
ATOM 789 C C . GLY A 1 96 ? 16.131 6.338 22.101 1.00 81.31 96 GLY A C 1
ATOM 790 O O . GLY A 1 96 ? 16.288 5.168 22.446 1.00 81.31 96 GLY A O 1
ATOM 791 N N . ILE A 1 97 ? 14.912 6.841 21.879 1.00 82.12 97 ILE A N 1
ATOM 792 C CA . ILE A 1 97 ? 13.681 6.071 22.093 1.00 82.12 97 ILE A CA 1
ATOM 793 C C . ILE A 1 97 ? 13.513 5.064 20.946 1.00 82.12 97 ILE A C 1
ATOM 795 O O . ILE A 1 97 ? 13.485 5.467 19.778 1.00 82.12 97 ILE A O 1
ATOM 799 N N . PRO A 1 98 ? 13.375 3.756 21.228 1.00 79.94 98 PRO A N 1
ATOM 800 C CA . PRO A 1 98 ? 13.176 2.764 20.184 1.00 79.94 98 PRO A CA 1
ATOM 801 C C . PRO A 1 98 ? 11.788 2.925 19.558 1.00 79.94 98 PRO A C 1
ATOM 803 O O . PRO A 1 98 ? 10.763 2.794 20.229 1.00 79.94 98 PRO A O 1
ATOM 806 N N . LYS A 1 99 ? 11.745 3.146 18.245 1.00 81.88 99 LYS A N 1
ATOM 807 C CA . LYS A 1 99 ? 10.516 3.179 17.454 1.00 81.88 99 LYS A CA 1
ATOM 808 C C . LYS A 1 99 ? 10.494 2.008 16.476 1.00 81.88 99 LYS A C 1
ATOM 810 O O . LYS A 1 99 ? 11.510 1.603 15.907 1.00 81.88 99 LYS A O 1
ATOM 815 N N . ILE A 1 100 ? 9.309 1.427 16.313 1.00 84.44 100 ILE A N 1
ATOM 816 C CA . ILE A 1 100 ? 9.053 0.367 15.339 1.00 84.44 100 ILE A CA 1
ATOM 817 C C . ILE A 1 100 ? 8.221 0.977 14.227 1.00 84.44 100 ILE A C 1
ATOM 819 O O . ILE A 1 100 ? 7.139 1.503 14.486 1.00 84.44 100 ILE A O 1
ATOM 823 N N . THR A 1 101 ? 8.689 0.841 12.997 1.00 84.56 101 THR A N 1
ATOM 824 C CA . THR A 1 101 ? 7.911 1.157 11.803 1.00 84.56 101 THR A CA 1
ATOM 825 C C . THR A 1 101 ? 7.677 -0.115 11.002 1.00 84.56 101 THR A C 1
ATOM 827 O O . THR A 1 101 ? 8.451 -1.080 11.042 1.00 84.56 101 THR A O 1
ATOM 830 N N . LEU A 1 102 ? 6.532 -0.172 10.328 1.00 92.75 102 LEU A N 1
ATOM 831 C CA . LEU A 1 102 ? 6.209 -1.259 9.418 1.00 92.75 102 LEU A CA 1
ATOM 832 C C . LEU A 1 102 ? 6.279 -0.735 8.002 1.00 92.75 102 LEU A C 1
ATOM 834 O O . LEU A 1 102 ? 5.628 0.247 7.664 1.00 92.75 102 LEU A O 1
ATOM 838 N N . ARG A 1 103 ? 7.017 -1.441 7.156 1.00 94.19 103 ARG A N 1
ATOM 839 C CA . ARG A 1 103 ? 7.136 -1.093 5.750 1.00 94.19 103 ARG A CA 1
ATOM 840 C C . ARG A 1 103 ? 6.602 -2.214 4.883 1.00 94.19 103 ARG A C 1
ATOM 842 O O . ARG A 1 103 ? 7.097 -3.343 4.919 1.00 94.19 103 ARG A O 1
ATOM 849 N N . LEU A 1 104 ? 5.583 -1.895 4.099 1.00 95.00 104 LEU A N 1
ATOM 850 C CA . LEU A 1 104 ? 5.068 -2.745 3.042 1.00 95.00 104 LEU A CA 1
ATOM 851 C C . LEU A 1 104 ? 5.999 -2.629 1.835 1.00 95.00 104 LEU A C 1
ATOM 853 O O . LEU A 1 104 ? 6.189 -1.535 1.309 1.00 95.00 104 LEU A O 1
ATOM 857 N N . VAL A 1 105 ? 6.602 -3.742 1.417 1.00 94.75 105 VAL A N 1
ATOM 858 C CA . VAL A 1 105 ? 7.580 -3.782 0.317 1.00 94.75 105 VAL A CA 1
ATOM 859 C C . VAL A 1 105 ? 7.361 -4.994 -0.588 1.00 94.75 105 VAL A C 1
ATOM 861 O O . VAL A 1 105 ? 6.856 -6.019 -0.117 1.00 94.75 105 VAL A O 1
ATOM 864 N N . PRO A 1 106 ? 7.810 -4.943 -1.853 1.00 93.12 106 PRO A N 1
ATOM 865 C CA . PRO A 1 106 ? 7.804 -6.103 -2.717 1.00 93.12 106 PRO A CA 1
ATOM 866 C C . PRO A 1 106 ? 8.657 -7.238 -2.142 1.00 93.12 106 PRO A C 1
ATOM 868 O O . PRO A 1 106 ? 9.786 -7.036 -1.674 1.00 93.12 106 PRO A O 1
ATOM 871 N N . ARG A 1 107 ? 8.148 -8.465 -2.221 1.00 91.50 107 ARG A N 1
ATOM 872 C CA . ARG A 1 107 ? 8.926 -9.678 -1.976 1.00 91.50 107 ARG A CA 1
ATOM 873 C C . ARG A 1 107 ? 10.006 -9.806 -3.047 1.00 91.50 107 ARG A C 1
ATOM 875 O O . ARG A 1 107 ? 9.782 -9.485 -4.214 1.00 91.50 107 ARG A O 1
ATOM 882 N N . ASN A 1 108 ? 11.184 -10.283 -2.644 1.00 87.06 108 ASN A N 1
ATOM 883 C CA . ASN A 1 108 ? 12.345 -10.475 -3.519 1.00 87.06 108 ASN A CA 1
ATOM 884 C C . ASN A 1 108 ? 12.732 -9.213 -4.314 1.00 87.06 108 ASN A C 1
ATOM 886 O O . ASN A 1 108 ? 13.234 -9.320 -5.429 1.00 87.06 108 ASN A O 1
ATOM 890 N N . LYS A 1 109 ? 12.512 -8.016 -3.746 1.00 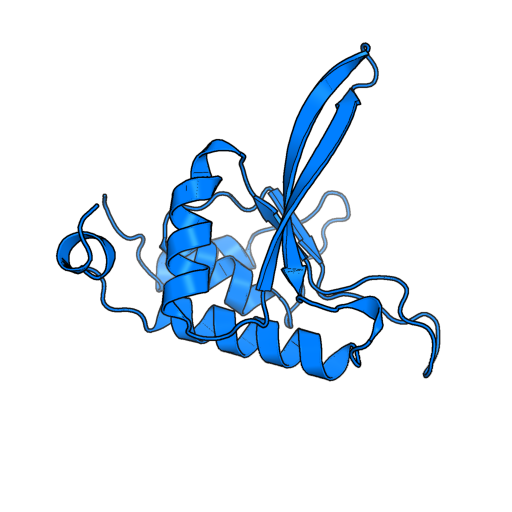83.94 109 LYS A N 1
ATOM 891 C CA . LYS A 1 109 ? 12.717 -6.724 -4.425 1.00 83.94 109 LYS A CA 1
ATOM 892 C C . LYS A 1 109 ? 14.078 -6.577 -5.122 1.00 83.94 109 LYS A C 1
ATOM 894 O O . LYS A 1 109 ? 14.133 -6.059 -6.230 1.00 83.94 109 LYS A O 1
ATOM 899 N N . ASN A 1 110 ? 15.144 -7.122 -4.531 1.00 83.88 110 ASN A N 1
ATOM 900 C CA . ASN A 1 110 ? 16.506 -7.054 -5.073 1.00 83.88 110 ASN A CA 1
ATOM 901 C C . ASN A 1 110 ? 16.683 -7.848 -6.383 1.00 83.88 110 ASN A C 1
ATOM 903 O O . ASN A 1 110 ? 17.547 -7.513 -7.180 1.00 83.88 110 ASN A O 1
ATOM 907 N N . GLY A 1 111 ? 15.870 -8.882 -6.622 1.00 85.00 111 GLY A N 1
ATOM 908 C CA . GLY A 1 111 ? 15.933 -9.712 -7.832 1.00 85.00 111 GLY A CA 1
ATOM 909 C C . GLY A 1 111 ? 14.925 -9.315 -8.912 1.00 85.00 111 GLY A C 1
ATOM 910 O O . GLY A 1 111 ? 14.758 -10.034 -9.895 1.00 85.00 111 GLY A O 1
ATOM 911 N N . ARG A 1 112 ? 14.182 -8.214 -8.730 1.00 86.56 112 ARG A N 1
ATOM 912 C CA . ARG A 1 112 ? 13.051 -7.849 -9.595 1.00 86.56 112 ARG A CA 1
ATOM 913 C C . ARG A 1 112 ? 13.272 -6.498 -10.263 1.00 86.56 112 ARG A C 1
ATOM 915 O O . ARG A 1 112 ? 13.766 -5.545 -9.669 1.00 86.56 112 ARG A O 1
ATOM 922 N N . LYS A 1 113 ? 12.830 -6.379 -11.518 1.00 89.94 113 LYS A N 1
ATOM 923 C CA . LYS A 1 113 ? 12.855 -5.105 -12.254 1.00 89.94 113 LYS A CA 1
ATOM 924 C C . LYS A 1 113 ? 11.885 -4.105 -11.608 1.00 89.94 113 LYS A C 1
ATOM 926 O O . LYS A 1 113 ? 10.711 -4.430 -11.447 1.00 89.94 113 LYS A O 1
ATOM 931 N N . LEU A 1 114 ? 12.340 -2.873 -11.342 1.00 91.19 114 LEU A N 1
ATOM 932 C CA . LEU A 1 114 ? 11.511 -1.793 -10.766 1.00 91.19 114 LEU A CA 1
ATOM 933 C C . LEU A 1 114 ? 10.143 -1.627 -11.442 1.00 91.19 114 LEU A C 1
ATOM 935 O O . LEU A 1 114 ? 9.131 -1.619 -10.755 1.00 91.19 114 LEU A O 1
ATOM 939 N N . ILE A 1 115 ? 10.103 -1.566 -12.777 1.00 92.12 115 ILE A N 1
ATOM 940 C CA . ILE A 1 115 ? 8.848 -1.413 -13.533 1.00 92.12 115 ILE A CA 1
ATOM 941 C C . ILE A 1 115 ? 7.845 -2.520 -13.183 1.00 92.12 115 ILE A C 1
ATOM 943 O O . ILE A 1 115 ? 6.657 -2.249 -13.057 1.00 92.12 115 ILE A O 1
AT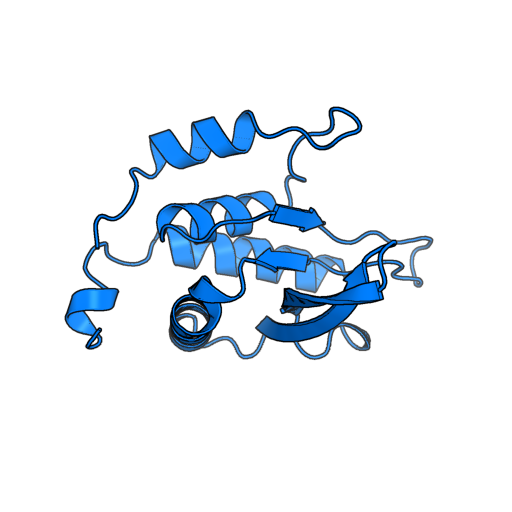OM 947 N N . ARG A 1 116 ? 8.311 -3.760 -12.988 1.00 91.94 116 ARG A N 1
ATOM 948 C CA . ARG A 1 116 ? 7.439 -4.873 -12.598 1.00 91.94 116 ARG A CA 1
ATOM 949 C C . ARG A 1 116 ? 6.893 -4.665 -11.188 1.00 91.94 116 ARG A C 1
ATOM 951 O O . ARG A 1 116 ? 5.703 -4.800 -10.989 1.00 91.94 116 ARG A O 1
ATOM 958 N N . MET A 1 117 ? 7.732 -4.251 -10.242 1.00 93.75 117 MET A N 1
ATOM 959 C CA . MET A 1 117 ? 7.277 -3.950 -8.878 1.00 93.75 117 MET A CA 1
ATOM 960 C C . MET A 1 117 ? 6.308 -2.760 -8.819 1.00 93.75 117 MET A C 1
ATOM 962 O O . MET A 1 117 ? 5.409 -2.748 -7.989 1.00 93.75 117 MET A O 1
ATOM 966 N N . GLN A 1 118 ? 6.469 -1.770 -9.698 1.00 94.75 118 GLN A N 1
ATOM 967 C CA . GLN A 1 118 ? 5.523 -0.660 -9.830 1.00 94.75 118 GLN A CA 1
ATOM 968 C C . GLN A 1 118 ? 4.175 -1.137 -10.388 1.00 94.75 118 GLN A C 1
ATOM 970 O O . GLN A 1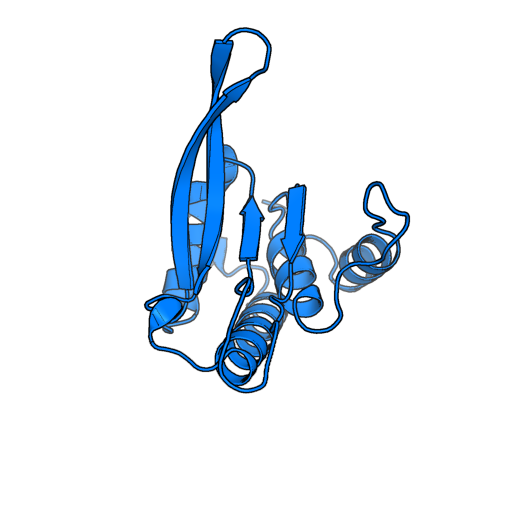 118 ? 3.135 -0.729 -9.885 1.00 94.75 118 GLN A O 1
ATOM 975 N N . LYS A 1 119 ? 4.178 -2.042 -11.377 1.00 94.75 119 LYS A N 1
ATOM 976 C CA . LYS A 1 119 ? 2.946 -2.682 -11.867 1.00 94.75 119 LYS A CA 1
ATOM 977 C C . LYS A 1 119 ? 2.254 -3.487 -10.768 1.00 94.75 119 LYS A C 1
ATOM 979 O O . LYS A 1 119 ? 1.074 -3.265 -10.537 1.00 94.75 119 LYS A O 1
ATOM 984 N N . ASP A 1 120 ? 2.999 -4.299 -10.017 1.00 94.25 120 ASP A N 1
ATOM 985 C CA . ASP A 1 120 ? 2.466 -5.026 -8.858 1.00 94.25 120 ASP A CA 1
ATOM 986 C C . ASP A 1 120 ? 1.836 -4.088 -7.809 1.00 94.25 120 ASP A C 1
ATOM 988 O O . ASP A 1 120 ? 0.884 -4.473 -7.133 1.00 94.25 120 ASP A O 1
ATOM 992 N N . ALA A 1 121 ? 2.379 -2.877 -7.623 1.00 95.25 121 ALA A N 1
ATOM 993 C CA . ALA A 1 121 ? 1.822 -1.887 -6.698 1.00 95.25 121 ALA A CA 1
ATOM 994 C C . ALA A 1 121 ? 0.474 -1.359 -7.183 1.00 95.25 121 ALA A C 1
ATOM 996 O O . ALA A 1 121 ? -0.470 -1.261 -6.401 1.00 95.25 121 ALA A O 1
ATOM 997 N N . ILE A 1 122 ? 0.379 -1.064 -8.479 1.00 96.31 122 ILE A N 1
ATOM 998 C CA . ILE A 1 122 ? -0.865 -0.635 -9.116 1.00 96.31 122 ILE A CA 1
ATOM 999 C C . ILE A 1 122 ? -1.909 -1.753 -9.034 1.00 96.31 122 ILE A C 1
ATOM 1001 O O . ILE A 1 122 ? -3.032 -1.495 -8.612 1.00 96.31 122 ILE A O 1
ATOM 1005 N N . GLU A 1 123 ? -1.540 -2.983 -9.396 1.00 95.56 123 GLU A N 1
ATOM 1006 C CA . GLU A 1 123 ? -2.422 -4.156 -9.366 1.00 95.56 123 GLU A CA 1
ATOM 1007 C C . GLU A 1 123 ? -2.940 -4.432 -7.955 1.00 95.56 123 GLU A C 1
ATOM 1009 O O . GLU A 1 123 ? -4.148 -4.540 -7.753 1.00 95.56 123 GLU A O 1
ATOM 1014 N N . PHE A 1 124 ? -2.047 -4.468 -6.962 1.00 95.69 124 PHE A N 1
ATOM 1015 C CA . PHE A 1 124 ? -2.459 -4.688 -5.581 1.00 95.69 124 PHE A CA 1
ATOM 1016 C C . PHE A 1 124 ? -3.346 -3.545 -5.075 1.00 95.69 124 PHE A C 1
ATOM 1018 O O . PHE A 1 124 ? -4.369 -3.784 -4.442 1.00 95.69 124 PHE A O 1
ATOM 1025 N N . GLY A 1 125 ? -3.006 -2.299 -5.404 1.00 95.94 125 GLY A N 1
ATOM 1026 C CA . GLY A 1 125 ? -3.817 -1.141 -5.047 1.00 95.94 125 GLY A CA 1
ATOM 1027 C C . GLY A 1 125 ? -5.228 -1.173 -5.626 1.00 95.94 125 GLY A C 1
ATOM 1028 O O . GLY A 1 125 ? -6.181 -0.905 -4.898 1.00 95.94 125 GLY A O 1
ATOM 1029 N N . LYS A 1 126 ? -5.375 -1.541 -6.903 1.00 95.81 126 LYS A N 1
ATOM 1030 C CA . LYS A 1 126 ? -6.686 -1.708 -7.551 1.00 95.81 126 LYS A CA 1
ATOM 1031 C C . LYS A 1 126 ? -7.486 -2.838 -6.921 1.00 95.81 126 LYS A C 1
ATOM 1033 O O . LYS A 1 126 ? -8.627 -2.616 -6.538 1.00 95.81 126 LYS A O 1
ATOM 1038 N N . PHE A 1 127 ? -6.856 -3.987 -6.684 1.00 95.19 127 PHE A N 1
ATOM 1039 C CA . PHE A 1 127 ? -7.491 -5.096 -5.974 1.00 95.19 127 PHE A CA 1
ATOM 1040 C C . PHE A 1 127 ? -8.083 -4.652 -4.626 1.00 95.19 127 PHE A C 1
ATOM 1042 O O . PHE A 1 127 ? -9.234 -4.949 -4.320 1.00 95.19 127 PHE A O 1
ATOM 1049 N N . LEU A 1 128 ? -7.343 -3.870 -3.831 1.00 94.56 128 LEU A N 1
ATOM 1050 C CA . LEU A 1 128 ? -7.851 -3.344 -2.558 1.00 94.56 128 LEU A CA 1
ATOM 1051 C C . LEU A 1 128 ? -9.052 -2.395 -2.722 1.00 94.56 128 LEU A C 1
ATOM 1053 O O . LEU A 1 128 ? -9.888 -2.309 -1.820 1.00 94.56 128 LEU A O 1
ATOM 1057 N N . GLN A 1 129 ? -9.129 -1.673 -3.840 1.00 94.44 129 GLN A N 1
ATOM 1058 C CA . GLN A 1 129 ? -10.245 -0.788 -4.194 1.00 94.44 129 GLN A CA 1
ATOM 1059 C C . GLN A 1 129 ? -11.443 -1.543 -4.791 1.00 94.44 129 GLN A C 1
ATOM 1061 O O . GLN A 1 129 ? -12.544 -1.005 -4.823 1.00 94.44 129 GLN A O 1
ATOM 1066 N N . GLU A 1 130 ? -11.267 -2.785 -5.219 1.00 93.31 130 GLU A N 1
ATOM 1067 C CA . GLU A 1 130 ? -12.332 -3.622 -5.787 1.00 93.31 130 GLU A CA 1
ATOM 1068 C C . GLU A 1 130 ? -12.862 -4.654 -4.782 1.00 93.31 130 GLU A C 1
ATOM 1070 O O . GLU A 1 130 ? -13.958 -5.183 -4.955 1.00 93.31 130 GLU A O 1
ATOM 1075 N N . LEU A 1 131 ? -12.113 -4.921 -3.705 1.00 89.94 131 LEU A N 1
ATOM 1076 C CA . LEU A 1 131 ? -12.533 -5.835 -2.647 1.00 89.94 131 LEU A CA 1
ATOM 1077 C C . LEU A 1 131 ? -13.924 -5.456 -2.085 1.00 89.94 131 LEU A C 1
ATOM 1079 O O . LEU A 1 131 ? -14.140 -4.283 -1.753 1.00 89.94 131 LEU A O 1
ATOM 1083 N N . PRO A 1 132 ? -14.840 -6.436 -1.909 1.00 88.38 132 PRO A N 1
ATOM 1084 C CA . PRO A 1 132 ? -16.171 -6.194 -1.358 1.00 88.38 132 PRO A CA 1
ATOM 1085 C C . PRO A 1 132 ? -16.119 -5.535 0.018 1.00 88.38 132 PRO A C 1
ATOM 1087 O O . PRO A 1 132 ? -15.280 -5.876 0.849 1.00 88.38 132 PRO A O 1
ATOM 1090 N N . GLU A 1 133 ? -17.050 -4.629 0.297 1.00 84.38 133 GLU A N 1
ATOM 1091 C CA . GLU A 1 133 ? -17.012 -3.797 1.507 1.00 84.38 133 GLU A CA 1
ATOM 1092 C C . GLU A 1 133 ? -17.065 -4.593 2.816 1.00 84.38 133 GLU A C 1
ATOM 1094 O O . GLU A 1 133 ? -16.481 -4.221 3.837 1.00 84.38 133 GLU A O 1
ATOM 1099 N N . ASP A 1 134 ? -17.750 -5.728 2.781 1.00 83.25 134 ASP A N 1
ATOM 1100 C CA . ASP A 1 134 ? -17.929 -6.639 3.898 1.00 83.25 134 ASP A CA 1
ATOM 1101 C C . ASP A 1 134 ? -16.869 -7.750 3.944 1.00 83.25 134 ASP A C 1
ATOM 1103 O O . ASP A 1 134 ? -16.985 -8.670 4.756 1.00 83.25 134 ASP A O 1
ATOM 1107 N N . TRP A 1 135 ? -15.798 -7.657 3.146 1.00 86.69 135 TRP A N 1
ATOM 1108 C CA . TRP A 1 135 ? -14.773 -8.700 3.038 1.00 86.69 135 TRP A CA 1
ATOM 1109 C C . TRP A 1 135 ? -14.186 -9.113 4.395 1.00 86.69 135 TRP A C 1
ATOM 1111 O O . TRP A 1 135 ? -14.071 -10.307 4.681 1.00 86.69 135 TRP A O 1
ATOM 1121 N N . PHE A 1 136 ? -13.880 -8.150 5.274 1.00 82.12 136 PHE A N 1
ATOM 1122 C CA . PHE A 1 136 ? -13.393 -8.454 6.625 1.00 82.12 136 PHE A CA 1
ATOM 1123 C C . PHE A 1 136 ? -14.442 -9.140 7.510 1.00 82.12 136 PHE A C 1
ATOM 1125 O O . PHE A 1 136 ? -14.066 -9.977 8.326 1.00 82.12 136 PHE A O 1
ATOM 1132 N N . LYS A 1 137 ? -15.736 -8.831 7.336 1.00 80.50 137 LYS A N 1
ATOM 1133 C CA . LYS A 1 137 ? -16.829 -9.491 8.070 1.00 80.50 137 LYS A CA 1
ATOM 1134 C C . LYS A 1 137 ? -16.995 -10.941 7.601 1.00 80.50 137 LYS A C 1
ATOM 1136 O O . LYS A 1 137 ? -17.105 -11.842 8.424 1.00 80.50 137 LYS A O 1
ATOM 1141 N N . ARG A 1 138 ? -16.945 -11.177 6.282 1.00 78.38 138 ARG A N 1
ATOM 1142 C CA . ARG A 1 138 ? -17.058 -12.520 5.679 1.00 78.38 138 ARG A CA 1
ATOM 1143 C C . ARG A 1 138 ? -15.892 -13.438 6.050 1.00 78.38 138 ARG A C 1
ATOM 1145 O O . ARG A 1 138 ? -16.090 -14.627 6.264 1.00 78.38 138 ARG A O 1
ATOM 1152 N N . ASN A 1 139 ? -14.684 -12.888 6.173 1.00 75.12 139 ASN A N 1
ATOM 1153 C CA . ASN A 1 139 ? -13.455 -13.650 6.425 1.00 75.12 139 ASN A CA 1
ATOM 1154 C C . ASN A 1 139 ? -13.018 -13.643 7.905 1.00 75.12 139 ASN A C 1
ATOM 1156 O O . ASN A 1 139 ? -11.819 -13.693 8.202 1.00 75.12 139 ASN A O 1
ATOM 1160 N N . LYS A 1 140 ? -13.992 -13.571 8.828 1.00 58.84 140 LYS A N 1
ATOM 1161 C CA . LYS A 1 140 ? -13.824 -13.593 10.295 1.00 58.84 140 LYS A CA 1
ATOM 1162 C C . LYS A 1 140 ? -12.692 -12.674 10.789 1.00 58.84 140 LYS A C 1
ATOM 1164 O O . LYS A 1 140 ? -11.575 -13.106 11.113 1.00 58.84 140 LYS A O 1
ATOM 1169 N N . LEU A 1 141 ? -12.988 -11.376 10.839 1.00 50.50 141 LEU A N 1
ATOM 1170 C CA . LEU A 1 141 ? -12.502 -10.474 11.890 1.00 50.50 141 LEU A CA 1
ATOM 1171 C C . LEU A 1 141 ? -13.641 -10.171 12.854 1.00 50.50 141 LEU A C 1
ATOM 1173 O O . LEU A 1 141 ? -14.725 -9.802 12.353 1.00 50.50 141 LEU A O 1
#

Sequence (141 aa):
MKLRDLEEVKREVEEIRDESGKRVDEKIKPLVIGLRRWGINTEFSCQGHRRSKSEVLSFPSVEISPKDYKKVKKLISAFGGNSWILKKERWSTKEGIPKITLRLVPRNKNGRKLIRMQKDAIEFGKFLQELPEDWFKRNKL

pLDDT: mean 87.71, std 8.55, range [50.5, 96.94]

Radius of gyration: 15.27 Å; chains: 1; bounding box: 39×34×39 Å

Foldseek 3Di:
DAFDDLVVLLVVQQVDADPVRDGADPLLSLLSSLCVRVVWDFPDWDLWDAPDPPGTPGATKTKTDPVCVVVVVVLCVVLVDPQKDKDWDWDADPVRHIDIIIMIGTDPRVVDDSVVRSVVSNVSSVVSVVPDRCNCVVVDD

Secondary structure (DSSP, 8-state):
-PPPPHHHHHHHHHH-B-TTSPBPPTTTHHHHHHHHHTT--EEEEEE--BSSSS-B---EEEEE-GGGHHHHHHHHHHT--TTEEEEEEEEE-TTS-EEEEEEEEETTGGGS-HHHHHHHHHHHHHHHHHS-TTHHHHTT-